Protein AF-A0A4P9XTE9-F1 (afdb_monomer)

Nearest PDB struc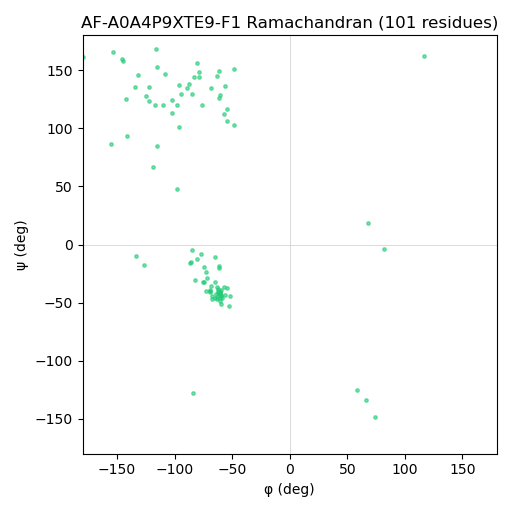tures (foldseek):
  5j34-assembly2_D  TM=8.316E-01  e=3.923E-08  Arabidopsis thaliana
  3r8w-assembly2_D  TM=8.328E-01  e=4.475E-08  Arabidopsis thaliana
  6xxy-assembly1_B  TM=8.363E-01  e=4.780E-08  Haemophilus influenzae Rd KW20
  3udu-assembly2_D  TM=8.489E-01  e=8.092E-08  Campylobacter jejuni
  4wuo-assembly1_B  TM=8.028E-01  e=2.477E-07  Thermus thermophilus HB8

Secondary structure (DSSP, 8-state):
-PPPPEEEEEEEEEESTTHHHHHHHHHHHHHHHHHHHHHHHTEEEEEEE---HHHHHHHHSSSS-HHHHHHHHHSSEEEEEE---TTS-----TT-TT-S---

Sequence (103 aa):
MPQAVRKETVVVVAGDGVGPEVCAEAVKVLRAVNELRGARNGVTLELADALIGGAAIEATGVPLPDATLDACRSAKAILLGAVGGPQWPHPIDPADPSKGLTP

InterPro domains:
  IPR004429 Isopropylmalate dehydrogenase [PTHR42979] (5-101)
  IPR024084 Isopropylmalate dehydrogenase-like domain [PF00180] (9-99)

Radius of gyration: 17.19 Å; Cα contacts (8 Å, |Δi|>4): 165; chains: 1; bounding box: 39×27×55 Å

Mean predicted aligned error: 7.1 Å

Solvent-accessible surface area (backbone atoms only — not comparable to full-atom values): 5880 Å² total; per-residue (Å²): 128,88,73,78,61,42,80,43,42,32,29,34,31,25,33,19,81,67,10,46,62,55,41,52,54,50,50,53,53,52,50,53,49,34,72,78,38,8,75,84,71,33,40,35,74,44,80,42,82,43,55,23,27,57,56,13,29,76,75,70,72,36,48,68,42,67,69,33,54,53,49,53,71,73,27,80,44,73,49,71,47,35,70,55,49,88,90,58,64,72,83,67,43,92,90,42,77,83,65,59,92,68,136

Foldseek 3Di:
DQQAQAEFEEEEAQADDCSVVVSVVVVVVLVVCQVVPRSVVSYHYDYHYDYAAPRCCVVPVDRADPVNVVSCVRGPYYHYGDHDDPVCFPPCPPVHNPPGDDD

pLDDT: mean 87.93, std 17.17, range [35.84, 98.81]

Organism: NCBI:txid78915

Structure (mmCIF, N/CA/C/O backbone):
data_AF-A0A4P9XTE9-F1
#
_entry.id   AF-A0A4P9XTE9-F1
#
loop_
_atom_site.group_PDB
_atom_site.id
_atom_site.type_symbol
_atom_site.label_atom_id
_atom_site.label_alt_id
_atom_site.label_comp_id
_atom_site.label_asym_id
_atom_site.label_entity_id
_atom_site.label_seq_id
_atom_site.pdbx_PDB_ins_code
_atom_site.Cartn_x
_atom_site.Cartn_y
_atom_site.Cartn_z
_atom_site.occupancy
_atom_site.B_iso_or_equiv
_atom_site.auth_seq_id
_atom_site.auth_comp_id
_atom_site.auth_asym_id
_atom_site.auth_atom_id
_atom_site.pdbx_PDB_model_num
ATOM 1 N N . MET A 1 1 ? -24.316 3.188 25.087 1.00 51.09 1 MET A N 1
ATOM 2 C CA . MET A 1 1 ? -23.979 1.945 24.358 1.00 51.09 1 MET A CA 1
ATOM 3 C C . MET A 1 1 ? -22.619 2.143 23.708 1.00 51.09 1 MET A C 1
ATOM 5 O O . MET A 1 1 ? -22.420 3.238 23.191 1.00 51.09 1 MET A O 1
ATOM 9 N N . PRO A 1 2 ? -21.673 1.190 23.772 1.00 62.59 2 PRO A N 1
ATOM 10 C CA . PRO A 1 2 ? -20.424 1.320 23.026 1.00 62.59 2 PRO A CA 1
ATOM 11 C C . PRO A 1 2 ? -20.745 1.402 21.528 1.00 62.59 2 PRO A C 1
ATOM 13 O O . PRO A 1 2 ? -21.525 0.605 21.011 1.00 62.59 2 PRO A O 1
ATOM 16 N N . GLN A 1 3 ? -20.208 2.417 20.855 1.00 66.81 3 GLN A N 1
ATOM 17 C CA . GLN A 1 3 ? -20.380 2.606 19.418 1.00 66.81 3 GLN A CA 1
ATOM 18 C C . GLN A 1 3 ? -19.629 1.494 18.674 1.00 66.81 3 GLN A C 1
ATOM 20 O O . GLN A 1 3 ? -18.497 1.172 19.033 1.00 66.81 3 GLN A O 1
ATOM 25 N N . ALA A 1 4 ? -20.257 0.886 17.665 1.00 84.00 4 ALA A N 1
ATOM 26 C CA . ALA A 1 4 ? -19.620 -0.160 16.871 1.00 84.00 4 ALA A CA 1
ATOM 27 C C . ALA A 1 4 ? -18.381 0.401 16.154 1.00 84.00 4 ALA A C 1
ATOM 29 O O . ALA A 1 4 ? -18.468 1.412 15.452 1.00 84.00 4 ALA A O 1
ATOM 30 N N . VAL A 1 5 ? -17.235 -0.254 16.342 1.00 91.50 5 VAL A N 1
ATOM 31 C CA . VAL A 1 5 ? -15.988 0.085 15.651 1.00 91.50 5 VAL A CA 1
ATOM 32 C C . VAL A 1 5 ? -16.080 -0.447 14.222 1.00 91.50 5 VAL A C 1
ATOM 34 O O . VAL A 1 5 ? -16.254 -1.649 14.026 1.00 91.50 5 VAL A O 1
ATOM 37 N N . ARG A 1 6 ? -15.993 0.435 13.223 1.00 95.12 6 ARG A N 1
ATOM 38 C CA . ARG A 1 6 ? -15.973 0.041 11.807 1.00 95.12 6 ARG A CA 1
ATOM 39 C C . ARG A 1 6 ? -14.566 -0.351 11.389 1.00 95.12 6 ARG A C 1
ATOM 41 O O . ARG A 1 6 ? -13.612 0.276 11.828 1.00 95.12 6 ARG A O 1
ATOM 48 N N . LYS A 1 7 ? -14.444 -1.342 10.516 1.00 96.69 7 LYS A N 1
ATOM 49 C CA . LYS A 1 7 ? -13.173 -1.722 9.898 1.00 96.69 7 LYS A CA 1
ATOM 50 C C . LYS A 1 7 ? -13.147 -1.161 8.478 1.00 96.69 7 LYS A C 1
ATOM 52 O O . LYS A 1 7 ? -14.072 -1.427 7.720 1.00 96.69 7 LYS A O 1
ATOM 57 N N . GLU A 1 8 ? -12.129 -0.379 8.143 1.00 97.75 8 GLU A N 1
ATOM 58 C CA . GLU A 1 8 ? -11.983 0.283 6.842 1.00 97.75 8 GLU A CA 1
ATOM 59 C C . GLU A 1 8 ? -10.665 -0.149 6.189 1.00 97.75 8 GLU A C 1
ATOM 61 O O . GLU A 1 8 ? -9.619 -0.179 6.842 1.00 97.75 8 GLU A O 1
ATOM 66 N N . THR A 1 9 ? -10.703 -0.473 4.898 1.00 98.56 9 THR A N 1
ATOM 67 C CA . THR A 1 9 ? -9.525 -0.940 4.156 1.00 98.56 9 THR A CA 1
ATOM 68 C C . THR A 1 9 ? -8.759 0.226 3.537 1.00 98.56 9 THR A C 1
ATOM 70 O O . THR A 1 9 ? -9.347 1.100 2.895 1.00 98.56 9 THR A O 1
ATOM 73 N N . VAL A 1 10 ? -7.436 0.206 3.681 1.00 98.69 10 VAL A N 1
ATOM 74 C CA . VAL A 1 10 ? -6.491 1.054 2.953 1.00 98.69 10 VAL A CA 1
ATOM 75 C C . VAL A 1 10 ? -5.604 0.147 2.114 1.00 98.69 10 VAL A C 1
ATOM 77 O O . VAL A 1 10 ? -4.917 -0.720 2.655 1.00 98.69 10 VAL A O 1
ATOM 80 N N . VAL A 1 11 ? -5.620 0.341 0.798 1.00 98.81 11 VAL A N 1
ATOM 81 C CA . VAL A 1 11 ? -4.748 -0.418 -0.102 1.00 98.81 11 VAL A CA 1
ATOM 82 C C . VAL A 1 11 ? -3.389 0.261 -0.183 1.00 98.81 11 VAL A C 1
ATOM 84 O O . VAL A 1 11 ? -3.307 1.466 -0.406 1.00 98.81 11 VAL A O 1
ATOM 87 N N . VAL A 1 12 ? -2.324 -0.504 0.015 1.00 98.81 12 VAL A N 1
ATOM 88 C CA . VAL A 1 12 ? -0.939 -0.050 -0.052 1.00 98.81 12 VAL A CA 1
ATOM 89 C C . VAL A 1 12 ? -0.360 -0.493 -1.389 1.00 98.81 12 VAL A C 1
ATOM 91 O O . VAL A 1 12 ? -0.191 -1.679 -1.647 1.00 98.81 12 VAL A O 1
ATOM 94 N N . VAL A 1 13 ? -0.062 0.472 -2.251 1.00 98.44 13 VAL A N 1
ATOM 95 C CA . VAL A 1 13 ? 0.564 0.262 -3.561 1.00 98.44 13 VAL A CA 1
ATOM 96 C C . VAL A 1 13 ? 1.928 0.933 -3.536 1.00 98.44 13 VAL A C 1
ATOM 98 O O . VAL A 1 13 ? 2.087 2.100 -3.892 1.00 98.44 13 VAL A O 1
ATOM 101 N N . ALA A 1 14 ? 2.912 0.199 -3.017 1.00 98.31 14 ALA A N 1
ATOM 102 C CA . ALA A 1 14 ? 4.221 0.759 -2.694 1.00 98.31 14 ALA A CA 1
ATOM 103 C C . ALA A 1 14 ? 5.070 1.095 -3.933 1.00 98.31 14 ALA A C 1
ATOM 105 O O . ALA A 1 14 ? 5.856 2.040 -3.894 1.00 98.31 14 ALA A O 1
ATOM 106 N N . GLY A 1 15 ? 4.860 0.358 -5.026 1.00 96.56 15 GLY A N 1
ATOM 107 C CA . GLY A 1 15 ? 5.483 0.596 -6.325 1.00 96.56 15 GLY A CA 1
ATOM 108 C C . GLY A 1 15 ? 6.996 0.374 -6.333 1.00 96.56 15 GLY A C 1
ATOM 109 O O . GLY A 1 15 ? 7.476 -0.640 -5.833 1.00 96.56 15 GLY A O 1
ATOM 110 N N . ASP A 1 16 ? 7.729 1.310 -6.926 1.00 95.06 16 ASP A N 1
ATOM 111 C CA . ASP A 1 16 ? 9.106 1.158 -7.391 1.00 95.06 16 ASP A CA 1
ATOM 112 C C . ASP A 1 16 ? 10.098 2.065 -6.646 1.00 95.06 16 ASP A C 1
ATOM 114 O O . ASP A 1 16 ? 9.731 3.014 -5.943 1.00 95.06 16 ASP A O 1
ATOM 118 N N . GLY A 1 17 ? 11.393 1.803 -6.843 1.00 94.56 17 GLY A N 1
ATOM 119 C CA . GLY A 1 17 ? 12.476 2.611 -6.282 1.00 94.56 17 GLY A CA 1
ATOM 120 C C . GLY A 1 17 ? 12.407 2.675 -4.755 1.00 94.56 17 GLY A C 1
ATOM 121 O O . GLY A 1 17 ? 12.364 1.645 -4.092 1.00 94.56 17 GLY A O 1
ATOM 122 N N . VAL A 1 18 ? 12.370 3.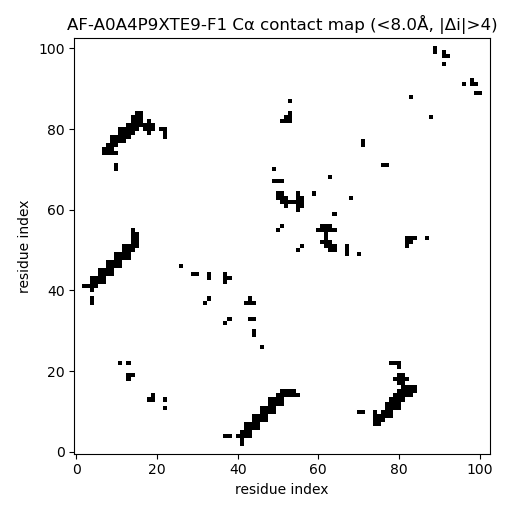890 -4.201 1.00 96.75 18 VAL A N 1
ATOM 123 C CA . VAL A 1 18 ? 12.263 4.120 -2.745 1.00 96.75 18 VAL A CA 1
ATOM 124 C C . VAL A 1 18 ? 10.845 3.914 -2.193 1.00 96.75 18 VAL A C 1
ATOM 126 O O . VAL A 1 18 ? 10.646 3.956 -0.979 1.00 96.75 18 VAL A O 1
ATOM 129 N N . GLY A 1 19 ? 9.846 3.715 -3.062 1.00 97.56 19 GLY A N 1
ATOM 130 C CA . GLY A 1 19 ? 8.439 3.565 -2.691 1.00 97.56 19 GLY A CA 1
ATOM 131 C C . GLY A 1 19 ? 8.193 2.482 -1.628 1.00 97.56 19 GLY A C 1
ATOM 132 O O . GLY A 1 19 ? 7.636 2.808 -0.577 1.00 97.56 19 GLY A O 1
ATOM 133 N N . PRO A 1 20 ? 8.669 1.235 -1.823 1.00 98.31 20 PRO A N 1
ATOM 134 C CA . PRO A 1 20 ? 8.605 0.162 -0.825 1.00 98.31 20 PRO A CA 1
ATOM 135 C C . PRO A 1 20 ? 9.156 0.532 0.554 1.00 98.31 20 PRO A C 1
ATOM 137 O O . PRO A 1 20 ? 8.508 0.253 1.563 1.00 98.31 20 PRO A O 1
ATOM 140 N N . GLU A 1 21 ? 10.311 1.196 0.616 1.00 98.44 21 GLU A N 1
ATOM 141 C CA . GLU A 1 21 ? 10.959 1.563 1.881 1.00 98.44 21 GLU A CA 1
ATOM 142 C C . GLU A 1 21 ? 10.144 2.612 2.647 1.00 98.44 21 GLU A C 1
ATOM 144 O O . GLU A 1 21 ? 9.858 2.450 3.835 1.00 98.44 21 GLU A O 1
ATOM 149 N N . VAL A 1 22 ? 9.696 3.665 1.959 1.00 98.38 22 VAL A N 1
ATOM 150 C CA . VAL A 1 22 ? 8.907 4.740 2.5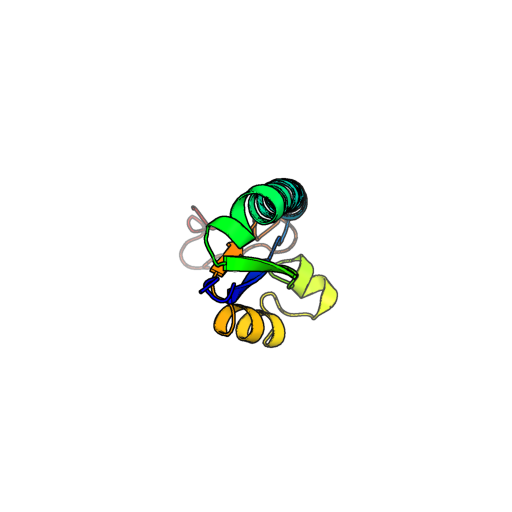80 1.00 98.38 22 VAL A CA 1
ATOM 151 C C . VAL A 1 22 ? 7.518 4.241 2.986 1.00 98.38 22 VAL A C 1
ATOM 153 O O . VAL A 1 22 ? 7.042 4.549 4.084 1.00 98.38 22 VAL A O 1
ATOM 156 N N . CYS A 1 23 ? 6.871 3.429 2.145 1.00 98.56 23 CYS A N 1
ATOM 157 C CA . CYS A 1 23 ? 5.581 2.826 2.470 1.00 98.56 23 CYS A CA 1
ATOM 158 C C . CYS A 1 23 ? 5.679 1.879 3.670 1.00 98.56 23 CYS A C 1
ATOM 160 O O . CYS A 1 23 ? 4.766 1.877 4.497 1.00 98.56 23 CYS A O 1
ATOM 162 N N . ALA A 1 24 ? 6.775 1.130 3.825 1.00 98.69 24 ALA A N 1
ATOM 163 C CA . ALA A 1 24 ? 6.975 0.270 4.989 1.00 98.69 24 ALA A CA 1
ATOM 164 C C . ALA A 1 24 ? 6.982 1.073 6.304 1.00 98.69 24 ALA A C 1
ATOM 166 O O . ALA A 1 24 ? 6.332 0.673 7.274 1.00 98.69 24 ALA A O 1
ATOM 167 N N . GLU A 1 25 ? 7.642 2.234 6.341 1.00 98.75 25 GLU A N 1
ATOM 168 C CA . GLU A 1 25 ? 7.627 3.108 7.523 1.00 98.75 25 GLU A CA 1
ATOM 169 C C . GLU A 1 25 ? 6.251 3.751 7.752 1.00 98.75 25 GLU A C 1
ATOM 171 O O . GLU A 1 25 ? 5.760 3.789 8.885 1.00 98.75 25 GLU A O 1
ATOM 176 N N . ALA A 1 26 ? 5.566 4.179 6.687 1.00 98.62 26 ALA A N 1
ATOM 177 C CA . ALA A 1 26 ? 4.200 4.691 6.786 1.00 98.62 26 ALA A CA 1
ATOM 178 C C . ALA A 1 26 ? 3.229 3.636 7.351 1.00 98.62 26 ALA A C 1
ATOM 180 O O . ALA A 1 26 ? 2.411 3.946 8.219 1.00 98.62 26 ALA A O 1
ATOM 181 N N . VAL A 1 27 ? 3.360 2.373 6.932 1.00 98.69 27 VAL A N 1
ATOM 182 C CA . VAL A 1 27 ? 2.582 1.243 7.461 1.00 98.69 27 VAL A CA 1
ATOM 183 C C . VAL A 1 27 ? 2.825 1.054 8.960 1.00 98.69 27 VAL A C 1
ATOM 185 O O . VAL A 1 27 ? 1.859 0.850 9.698 1.00 98.69 27 VAL A O 1
ATOM 188 N N . LYS A 1 28 ? 4.068 1.168 9.450 1.00 98.75 28 LYS A N 1
ATOM 189 C CA . LYS A 1 28 ? 4.356 1.093 10.897 1.00 98.75 28 LYS A CA 1
ATOM 190 C C . LYS A 1 28 ? 3.633 2.195 11.670 1.00 98.75 28 LYS A C 1
ATOM 192 O O . LYS A 1 28 ? 2.990 1.913 12.681 1.00 98.75 28 LYS A O 1
ATOM 197 N N . VAL A 1 29 ? 3.686 3.432 11.173 1.00 98.62 29 VAL A N 1
ATOM 198 C CA . VAL A 1 29 ? 3.000 4.573 11.799 1.00 98.62 29 VAL A CA 1
ATOM 199 C C . VAL A 1 29 ? 1.483 4.372 11.792 1.00 98.62 29 VAL A C 1
ATOM 201 O O . VAL A 1 29 ? 0.837 4.558 12.823 1.00 98.62 29 VAL A O 1
ATOM 204 N N . LEU A 1 30 ? 0.903 3.936 10.670 1.00 98.25 30 LEU A N 1
ATOM 205 C CA . LEU A 1 30 ? -0.534 3.670 10.566 1.00 98.25 30 LEU A CA 1
ATOM 206 C C . LEU A 1 30 ? -0.987 2.561 11.518 1.00 98.25 30 LEU A C 1
ATOM 208 O O . LEU A 1 30 ? -2.037 2.700 12.143 1.00 98.25 30 LEU A O 1
ATOM 212 N N . ARG A 1 31 ? -0.195 1.494 11.683 1.00 98.25 31 ARG A N 1
ATOM 213 C CA . ARG A 1 31 ? -0.475 0.433 12.665 1.00 98.25 31 ARG A CA 1
ATOM 214 C C . ARG A 1 31 ? -0.452 0.972 14.093 1.00 98.25 31 ARG A C 1
ATOM 216 O O . ARG A 1 31 ? -1.420 0.761 14.818 1.00 98.25 31 ARG A O 1
ATOM 223 N N . ALA A 1 32 ? 0.565 1.753 14.459 1.00 98.38 32 ALA A N 1
ATOM 224 C CA . ALA A 1 32 ? 0.641 2.372 15.782 1.00 98.38 32 ALA A CA 1
ATOM 225 C C . ALA A 1 32 ? -0.556 3.304 16.056 1.00 98.38 32 ALA A C 1
ATOM 227 O O . ALA A 1 32 ? -1.165 3.257 17.124 1.00 98.38 32 ALA A O 1
ATOM 228 N N . VAL A 1 33 ? -0.953 4.128 15.080 1.00 97.06 33 VAL A N 1
ATOM 229 C CA . VAL A 1 33 ? -2.139 4.993 15.203 1.00 97.06 33 VAL A CA 1
ATOM 230 C C . VAL A 1 33 ? -3.419 4.164 15.331 1.00 97.06 33 VAL A C 1
ATOM 232 O O . VAL A 1 33 ? -4.268 4.480 16.168 1.00 97.06 33 VAL A O 1
ATOM 235 N N . ASN A 1 34 ? -3.559 3.101 14.538 1.00 96.69 34 ASN A N 1
ATOM 236 C CA . ASN A 1 34 ? -4.704 2.196 14.574 1.00 96.69 34 ASN A CA 1
ATOM 237 C C . ASN A 1 34 ? -4.859 1.529 15.951 1.00 96.69 34 ASN A C 1
ATOM 239 O O . ASN A 1 34 ? -5.952 1.523 16.514 1.00 96.69 34 ASN A O 1
ATOM 243 N N . GLU A 1 35 ? -3.761 1.052 16.538 1.00 96.62 35 GLU A N 1
ATOM 244 C CA . GLU A 1 35 ? -3.738 0.458 17.881 1.00 96.62 35 GLU A CA 1
ATOM 245 C C . GLU A 1 35 ? -4.088 1.480 18.972 1.00 96.62 35 GLU A C 1
ATOM 247 O O . GLU A 1 35 ? -4.926 1.221 19.836 1.00 96.62 35 GLU A O 1
ATOM 252 N N . LEU A 1 36 ? -3.491 2.674 18.918 1.00 96.62 36 LEU A N 1
ATOM 253 C CA . LEU A 1 36 ? -3.665 3.696 19.954 1.00 96.62 36 LEU A CA 1
ATOM 254 C C . LEU A 1 36 ? -5.032 4.391 19.894 1.00 96.62 36 LEU A C 1
ATOM 256 O O . LEU A 1 36 ? -5.544 4.860 20.918 1.00 96.62 36 LEU A O 1
ATOM 260 N N . ARG A 1 37 ? -5.600 4.539 18.693 1.00 94.94 37 ARG A N 1
ATOM 261 C CA . ARG A 1 37 ? -6.740 5.435 18.443 1.00 94.94 37 ARG A CA 1
ATOM 262 C C . ARG A 1 37 ? -7.923 4.766 17.768 1.00 94.94 37 ARG A C 1
ATOM 264 O O . ARG A 1 37 ? -9.012 5.320 17.870 1.00 94.94 37 ARG A O 1
ATOM 271 N N . GLY A 1 38 ? -7.765 3.605 17.141 1.00 91.81 38 GLY A N 1
ATOM 272 C CA . GLY A 1 38 ? -8.800 3.043 16.276 1.00 91.81 38 GLY A CA 1
ATOM 273 C C . GLY A 1 38 ? -10.123 2.793 17.003 1.00 91.81 38 GLY A C 1
ATOM 274 O O . GLY A 1 38 ? -11.167 3.333 16.633 1.00 91.81 38 GLY A O 1
ATOM 275 N N . ALA A 1 39 ? -10.069 2.092 18.139 1.00 90.19 39 ALA A N 1
ATOM 276 C CA . ALA A 1 39 ? -11.251 1.854 18.970 1.00 90.19 39 ALA A CA 1
ATOM 277 C C . ALA A 1 39 ? -11.868 3.154 19.520 1.00 90.19 39 ALA A C 1
ATOM 279 O O . ALA A 1 39 ? -13.088 3.291 19.560 1.00 90.19 39 ALA A O 1
ATOM 280 N N . ARG A 1 40 ? -11.035 4.135 19.901 1.00 92.75 40 ARG A N 1
ATOM 281 C CA . ARG A 1 40 ? -11.495 5.441 20.414 1.00 92.75 40 ARG A CA 1
ATOM 282 C C . ARG A 1 40 ? -12.176 6.283 19.338 1.00 92.75 40 ARG A C 1
ATOM 284 O O . ARG A 1 40 ? -13.125 6.995 19.639 1.00 92.75 40 ARG A O 1
ATOM 291 N N . ASN A 1 41 ? -11.696 6.190 18.103 1.00 92.69 41 ASN A N 1
ATOM 292 C CA . ASN A 1 41 ? -12.240 6.902 16.952 1.00 92.69 41 ASN A CA 1
ATOM 293 C C . ASN A 1 41 ? -13.417 6.147 16.302 1.00 92.69 41 ASN A C 1
ATOM 295 O O . ASN A 1 41 ? -14.019 6.653 15.358 1.00 92.69 41 ASN A O 1
ATOM 299 N N . GLY A 1 42 ? -13.735 4.935 16.775 1.00 95.06 42 GLY A N 1
ATOM 300 C CA . GLY A 1 42 ? -14.767 4.077 16.193 1.00 95.06 42 GLY A CA 1
ATOM 301 C C . GLY A 1 42 ? -14.415 3.536 14.803 1.00 95.06 42 GLY A C 1
ATOM 302 O O . GLY A 1 42 ? -15.317 3.119 14.077 1.00 95.06 42 GLY A O 1
ATOM 303 N N . VAL A 1 43 ? -13.133 3.555 14.418 1.00 95.31 43 VAL A N 1
ATOM 304 C CA . VAL A 1 43 ? -12.639 3.084 13.117 1.00 95.31 43 VAL A CA 1
ATOM 305 C C . VAL A 1 43 ? -11.299 2.382 13.289 1.00 95.31 43 VAL A C 1
ATOM 307 O O . VAL A 1 43 ? -10.358 2.990 13.785 1.00 95.31 43 VAL A O 1
ATOM 310 N N . THR A 1 44 ? -11.183 1.144 12.823 1.00 97.31 44 THR A N 1
ATOM 311 C CA . THR A 1 44 ? -9.914 0.434 12.678 1.00 97.31 44 THR A CA 1
ATOM 312 C C . THR A 1 44 ? -9.528 0.295 11.213 1.00 97.31 44 THR A C 1
ATOM 314 O O . THR A 1 44 ? -10.380 0.165 10.338 1.00 97.31 44 THR A O 1
ATOM 317 N N . LEU A 1 45 ? -8.226 0.330 10.948 1.00 97.69 45 LEU A N 1
ATOM 318 C CA . LEU A 1 45 ? -7.664 0.202 9.609 1.00 97.69 45 LEU A CA 1
ATOM 319 C C . LEU A 1 45 ? -7.231 -1.237 9.329 1.00 97.69 45 LEU A C 1
ATOM 321 O O . LEU A 1 45 ? -6.589 -1.881 10.162 1.00 97.69 45 LEU A O 1
ATOM 325 N N . GLU A 1 46 ? -7.534 -1.704 8.127 1.00 98.06 46 GLU A N 1
ATOM 326 C CA . GLU A 1 46 ? -6.929 -2.875 7.504 1.00 98.06 46 GLU A CA 1
ATOM 327 C C . GLU A 1 46 ? -6.053 -2.426 6.347 1.00 98.06 46 GLU A C 1
ATOM 329 O O . GLU A 1 46 ? -6.532 -1.782 5.421 1.00 98.06 46 GLU A O 1
ATOM 334 N N . LEU A 1 47 ? -4.765 -2.744 6.426 1.00 98.50 47 LEU A N 1
ATOM 335 C CA . LEU A 1 47 ? -3.789 -2.395 5.402 1.00 98.50 47 LEU A CA 1
ATOM 336 C C . LEU A 1 47 ? -3.593 -3.619 4.509 1.00 98.50 47 LEU A C 1
ATOM 338 O O . LEU A 1 47 ? -3.219 -4.675 5.022 1.00 98.50 47 LEU A O 1
ATOM 342 N N . ALA A 1 48 ? -3.880 -3.477 3.217 1.00 98.44 48 ALA A N 1
ATOM 343 C CA . ALA A 1 48 ? -3.797 -4.553 2.234 1.00 98.44 48 ALA A CA 1
ATOM 344 C C . ALA A 1 48 ? -2.847 -4.162 1.100 1.00 98.44 48 ALA A C 1
ATOM 346 O O . ALA A 1 48 ? -3.054 -3.135 0.461 1.00 98.44 48 ALA A O 1
ATOM 347 N N . ASP A 1 49 ? -1.821 -4.965 0.844 1.00 98.50 49 ASP A N 1
ATOM 348 C CA . ASP A 1 49 ? -0.838 -4.676 -0.200 1.00 98.50 49 ASP A CA 1
ATOM 349 C C . ASP A 1 49 ? -1.366 -5.038 -1.599 1.00 98.50 49 ASP A C 1
ATOM 351 O O . ASP A 1 49 ? -2.073 -6.033 -1.775 1.00 98.50 49 ASP A O 1
ATOM 355 N N . ALA A 1 50 ? -0.998 -4.246 -2.606 1.00 98.56 50 ALA A N 1
ATOM 356 C CA . ALA A 1 50 ? -1.264 -4.520 -4.014 1.00 98.56 50 ALA A CA 1
ATOM 357 C C . ALA A 1 50 ? -0.107 -4.040 -4.911 1.00 98.56 50 ALA A C 1
ATOM 359 O O . ALA A 1 50 ? 0.687 -3.174 -4.538 1.00 98.56 50 ALA A O 1
ATOM 360 N N . LEU A 1 51 ? -0.003 -4.618 -6.110 1.00 97.94 51 LEU A N 1
ATOM 361 C CA . LEU A 1 51 ? 1.094 -4.358 -7.046 1.00 97.94 51 LEU A CA 1
ATOM 362 C C . LEU A 1 51 ? 0.794 -3.157 -7.946 1.00 97.94 51 LEU A C 1
ATOM 364 O O . LEU A 1 51 ? -0.303 -3.054 -8.490 1.00 97.94 51 LEU A O 1
ATOM 368 N N . ILE A 1 52 ? 1.785 -2.300 -8.181 1.00 97.06 52 ILE A N 1
ATOM 369 C CA . ILE A 1 52 ? 1.730 -1.232 -9.187 1.00 97.06 52 ILE A CA 1
ATOM 370 C C . ILE A 1 52 ? 3.121 -1.020 -9.795 1.00 97.06 52 ILE A C 1
ATOM 372 O O . ILE A 1 52 ? 4.121 -1.381 -9.178 1.00 97.06 52 ILE A O 1
ATOM 376 N N . GLY A 1 53 ? 3.183 -0.415 -10.978 1.00 94.38 53 GLY A N 1
ATOM 377 C CA . GLY A 1 53 ? 4.430 0.047 -11.574 1.00 94.38 53 GLY A CA 1
ATOM 378 C C . GLY A 1 53 ? 5.301 -1.081 -12.111 1.00 94.38 53 GLY A C 1
ATOM 379 O O . GLY A 1 53 ? 4.804 -2.107 -12.576 1.00 94.38 53 GLY A O 1
ATOM 380 N N . GLY A 1 54 ? 6.609 -0.874 -12.053 1.00 93.00 54 GLY A N 1
ATOM 381 C CA . GLY A 1 54 ? 7.620 -1.849 -12.435 1.00 93.00 54 GLY A CA 1
ATOM 382 C C . GLY A 1 54 ? 7.491 -3.174 -11.690 1.00 93.00 54 GLY A C 1
ATOM 383 O O . GLY A 1 54 ? 7.481 -4.226 -12.326 1.00 93.00 54 GLY A O 1
ATOM 384 N N . ALA A 1 55 ? 7.251 -3.134 -10.378 1.00 93.94 55 ALA A N 1
ATOM 385 C CA . ALA A 1 55 ? 6.984 -4.326 -9.572 1.00 93.94 55 ALA A CA 1
ATOM 386 C C . ALA A 1 55 ? 5.778 -5.136 -10.092 1.00 93.94 55 ALA A C 1
ATOM 388 O O . ALA A 1 55 ? 5.789 -6.369 -10.083 1.00 93.94 55 ALA A O 1
ATOM 389 N N . ALA A 1 56 ? 4.735 -4.462 -10.592 1.00 95.31 56 ALA A N 1
ATOM 390 C CA . ALA A 1 56 ? 3.605 -5.137 -11.225 1.00 95.31 56 ALA A CA 1
ATOM 391 C C . ALA A 1 56 ? 3.953 -5.703 -12.607 1.00 95.31 56 ALA A C 1
ATOM 393 O O . ALA A 1 56 ? 3.535 -6.820 -12.919 1.00 95.31 56 ALA A O 1
ATOM 394 N N . ILE A 1 57 ? 4.733 -4.976 -13.414 1.00 93.12 57 ILE A N 1
ATOM 395 C CA . ILE A 1 57 ? 5.212 -5.461 -14.717 1.00 93.12 57 ILE A CA 1
ATOM 396 C C . ILE A 1 57 ? 6.020 -6.746 -14.530 1.00 93.12 57 ILE A C 1
ATOM 398 O O . ILE A 1 57 ? 5.778 -7.720 -15.237 1.00 93.12 57 ILE A O 1
ATOM 402 N N . GLU A 1 58 ? 6.937 -6.780 -13.566 1.00 93.19 58 GLU A N 1
ATOM 403 C CA . GLU A 1 58 ? 7.764 -7.959 -13.290 1.00 93.19 58 GLU A CA 1
ATOM 404 C C . GLU A 1 58 ? 6.928 -9.170 -12.861 1.00 93.19 58 GLU A C 1
ATOM 406 O O . GLU A 1 58 ? 7.168 -10.285 -13.321 1.00 93.19 58 GLU A O 1
ATOM 411 N N . ALA A 1 59 ? 5.924 -8.957 -12.008 1.00 95.94 59 ALA A N 1
ATOM 412 C CA . ALA A 1 59 ? 5.109 -10.040 -11.466 1.00 95.94 59 ALA A CA 1
ATOM 413 C C . ALA A 1 59 ? 3.983 -10.510 -12.403 1.00 95.94 59 ALA A C 1
ATOM 415 O O . ALA A 1 59 ? 3.573 -11.669 -12.340 1.00 95.94 59 ALA A O 1
ATOM 416 N N . THR A 1 60 ? 3.438 -9.617 -13.233 1.00 94.25 60 THR A N 1
ATOM 417 C CA . THR A 1 60 ? 2.174 -9.854 -13.961 1.00 94.25 60 THR A CA 1
ATOM 418 C C . THR A 1 60 ? 2.219 -9.488 -15.444 1.00 94.25 60 THR A C 1
ATOM 420 O O . THR A 1 60 ? 1.286 -9.800 -16.180 1.00 94.25 60 THR A O 1
ATOM 423 N N . GLY A 1 61 ? 3.280 -8.823 -15.901 1.00 91.19 61 GLY A N 1
ATOM 424 C CA . GLY A 1 61 ? 3.418 -8.325 -17.270 1.00 91.19 61 GLY A CA 1
ATOM 425 C C . GLY A 1 61 ? 2.714 -6.992 -17.550 1.00 91.19 61 GLY A C 1
ATOM 426 O O . GLY A 1 61 ? 2.868 -6.462 -18.648 1.00 91.19 61 GLY A O 1
ATOM 427 N N . VAL A 1 62 ? 1.972 -6.420 -16.592 1.00 91.19 62 VAL A N 1
ATOM 428 C CA . VAL A 1 62 ? 1.259 -5.138 -16.750 1.00 91.19 62 VAL A CA 1
ATOM 429 C C . VAL A 1 62 ? 1.510 -4.189 -15.566 1.00 91.19 62 VAL A C 1
ATOM 431 O O . VAL A 1 62 ? 1.623 -4.650 -14.433 1.00 91.19 62 VAL A O 1
ATOM 434 N N . PRO A 1 63 ? 1.574 -2.858 -15.782 1.00 90.75 63 PRO A N 1
ATOM 435 C CA . PRO A 1 63 ? 1.898 -1.887 -14.725 1.00 90.75 63 PRO A CA 1
ATOM 436 C C . PRO A 1 63 ? 0.770 -1.638 -13.719 1.00 90.75 63 PRO A C 1
ATOM 438 O O . PRO A 1 63 ? 1.014 -1.122 -12.630 1.00 90.75 63 PRO A O 1
ATOM 441 N N . LEU A 1 64 ? -0.468 -1.968 -14.079 1.00 95.81 64 LEU A N 1
ATOM 442 C CA . LEU A 1 64 ? -1.629 -1.860 -13.203 1.00 95.81 64 LEU A CA 1
ATOM 443 C C . LEU A 1 64 ? -2.538 -3.072 -13.447 1.00 95.81 64 LEU A C 1
ATOM 445 O O . LEU A 1 64 ? -3.351 -3.036 -14.370 1.00 95.81 64 LEU A O 1
ATOM 449 N N . PRO A 1 65 ? -2.382 -4.154 -12.668 1.00 96.75 65 PRO A N 1
ATOM 450 C CA . PRO A 1 65 ? -3.231 -5.332 -12.779 1.00 96.75 65 PRO A CA 1
ATOM 451 C C . PRO A 1 65 ? -4.685 -4.993 -12.440 1.00 96.75 65 PRO A C 1
ATOM 453 O O . PRO A 1 65 ? -4.934 -4.223 -11.508 1.00 96.75 65 PRO A O 1
ATOM 456 N N . ASP A 1 66 ? -5.644 -5.633 -13.114 1.00 97.44 66 ASP A N 1
ATOM 457 C CA . ASP A 1 66 ? -7.077 -5.456 -12.825 1.00 97.44 66 ASP A CA 1
ATOM 458 C C . ASP A 1 66 ? -7.395 -5.735 -11.348 1.00 97.44 66 ASP A C 1
ATOM 460 O O . ASP A 1 66 ? -8.131 -4.984 -10.716 1.00 97.44 66 ASP A O 1
ATOM 464 N N . ALA A 1 67 ? -6.734 -6.734 -10.751 1.00 98.12 67 ALA A N 1
ATOM 465 C CA . ALA A 1 67 ? -6.861 -7.040 -9.327 1.00 98.12 67 ALA A CA 1
ATOM 466 C C . ALA A 1 67 ? -6.445 -5.868 -8.415 1.00 98.12 67 ALA A C 1
ATOM 468 O O . ALA A 1 67 ? -7.108 -5.610 -7.410 1.00 98.12 67 ALA A O 1
ATOM 469 N N . THR A 1 68 ? -5.381 -5.131 -8.762 1.00 98.19 68 THR A N 1
ATOM 470 C CA . THR A 1 68 ? -4.982 -3.919 -8.027 1.00 98.19 68 THR A CA 1
ATOM 471 C C . THR A 1 68 ? -6.026 -2.825 -8.202 1.00 98.19 68 THR A C 1
ATOM 473 O O . THR A 1 68 ? -6.406 -2.173 -7.231 1.00 98.19 68 THR A O 1
ATOM 476 N N . LEU A 1 69 ? -6.508 -2.615 -9.430 1.00 97.69 69 LEU A N 1
ATOM 477 C CA .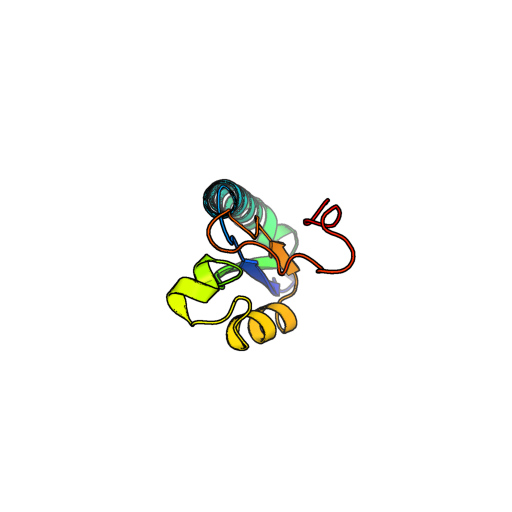 LEU A 1 69 ? -7.514 -1.597 -9.716 1.00 97.69 69 LEU A CA 1
ATOM 478 C C . LEU A 1 69 ? -8.820 -1.864 -8.953 1.00 97.69 69 LEU A C 1
ATOM 480 O O . LEU A 1 69 ? -9.389 -0.943 -8.364 1.00 97.69 69 LEU A O 1
ATOM 484 N N . ASP A 1 70 ? -9.264 -3.116 -8.911 1.00 98.50 70 ASP A N 1
ATOM 485 C CA . ASP A 1 70 ? -10.472 -3.533 -8.201 1.00 98.50 70 ASP A CA 1
ATOM 486 C C . ASP A 1 70 ? -10.314 -3.433 -6.678 1.00 98.50 70 ASP A C 1
ATOM 488 O O . ASP A 1 70 ? -11.229 -2.961 -5.991 1.00 98.50 70 ASP A O 1
ATOM 492 N N . ALA A 1 71 ? -9.137 -3.782 -6.146 1.00 98.44 71 ALA A N 1
ATOM 493 C CA . ALA A 1 71 ? -8.811 -3.571 -4.738 1.00 98.44 71 ALA A CA 1
ATOM 494 C C . ALA A 1 71 ? -8.864 -2.077 -4.376 1.00 98.44 71 ALA A C 1
ATOM 496 O O . ALA A 1 71 ? -9.534 -1.694 -3.418 1.00 98.44 71 ALA A O 1
ATOM 497 N N . CYS A 1 72 ? -8.230 -1.220 -5.180 1.00 98.06 72 CYS A N 1
ATOM 498 C CA . CYS A 1 72 ? -8.229 0.232 -4.996 1.00 98.06 72 CYS A CA 1
ATOM 499 C C . CYS A 1 72 ? -9.638 0.839 -5.063 1.00 98.06 72 CYS A C 1
ATOM 501 O O . CYS A 1 72 ? -9.968 1.703 -4.254 1.00 98.06 72 CYS A O 1
ATOM 503 N N . ARG A 1 73 ? -10.488 0.377 -5.990 1.00 98.25 73 ARG A N 1
ATOM 504 C CA . ARG A 1 73 ? -11.891 0.823 -6.112 1.00 98.25 73 ARG A CA 1
ATOM 505 C C . ARG A 1 73 ? -12.748 0.438 -4.910 1.00 98.25 73 ARG A C 1
ATOM 507 O O . ARG A 1 73 ? -13.681 1.162 -4.575 1.00 98.25 73 ARG A O 1
ATOM 514 N N . SER A 1 74 ? -12.444 -0.699 -4.294 1.00 97.88 74 SER A N 1
ATOM 515 C CA . SER A 1 74 ? -13.177 -1.216 -3.135 1.00 97.88 74 SER A CA 1
ATOM 516 C C . SER A 1 74 ? -12.670 -0.642 -1.807 1.00 97.88 74 SER A C 1
ATOM 518 O O . SER A 1 74 ? -13.343 -0.764 -0.784 1.00 97.88 74 SER A O 1
ATOM 520 N N . ALA A 1 75 ? -11.485 -0.028 -1.803 1.00 98.06 75 ALA A N 1
ATOM 521 C CA . ALA A 1 75 ? -10.849 0.508 -0.610 1.00 98.06 75 ALA A CA 1
ATOM 522 C C . ALA A 1 75 ? -11.398 1.882 -0.211 1.00 98.06 75 ALA A C 1
ATOM 524 O O . ALA A 1 75 ? -11.875 2.667 -1.031 1.00 98.06 75 ALA A O 1
ATOM 525 N N . LYS A 1 76 ? -11.261 2.218 1.075 1.00 98.19 76 LYS A N 1
ATOM 526 C CA . LYS A 1 76 ? -11.606 3.550 1.581 1.00 98.19 76 LYS A CA 1
ATOM 527 C C . LYS A 1 76 ? -10.557 4.597 1.207 1.00 98.19 76 LYS A C 1
ATOM 529 O O . LYS A 1 76 ? -10.894 5.770 1.041 1.00 98.19 76 LYS A O 1
ATOM 534 N N . ALA A 1 77 ? -9.297 4.179 1.129 1.00 98.12 77 ALA A N 1
ATOM 535 C CA . ALA A 1 77 ? -8.164 5.018 0.768 1.00 98.12 77 ALA A CA 1
ATOM 536 C C . ALA A 1 77 ? -7.040 4.182 0.144 1.00 98.12 77 ALA A C 1
ATOM 538 O O . ALA A 1 77 ? -7.016 2.955 0.265 1.00 98.12 77 ALA A O 1
ATOM 539 N N . ILE A 1 78 ? -6.093 4.873 -0.487 1.00 98.62 78 ILE A N 1
ATOM 540 C CA . ILE A 1 78 ? -4.913 4.283 -1.116 1.00 98.62 78 ILE A CA 1
ATOM 541 C C . ILE A 1 78 ? -3.674 4.966 -0.531 1.00 98.62 78 ILE A C 1
ATOM 543 O O . ILE A 1 78 ? -3.593 6.195 -0.521 1.00 98.62 78 ILE A O 1
ATOM 547 N N . LEU A 1 79 ? -2.719 4.175 -0.048 1.00 98.62 79 LEU A N 1
ATOM 548 C CA . LEU A 1 79 ? -1.365 4.615 0.268 1.00 98.62 79 LEU A CA 1
ATOM 549 C C . LEU A 1 79 ? -0.475 4.302 -0.938 1.00 98.62 79 LEU A C 1
ATOM 551 O O . LEU A 1 79 ? -0.089 3.153 -1.145 1.00 98.62 79 LEU A O 1
ATOM 555 N N . LEU A 1 80 ? -0.188 5.330 -1.735 1.00 97.94 80 LEU A N 1
ATOM 556 C CA . LEU A 1 80 ? 0.662 5.237 -2.920 1.00 97.94 80 LEU A CA 1
ATOM 557 C C . LEU A 1 80 ? 2.103 5.617 -2.580 1.00 97.94 80 LEU A C 1
ATOM 559 O O . LEU A 1 80 ? 2.334 6.665 -1.977 1.00 97.94 80 LEU A O 1
ATOM 563 N N . GLY A 1 81 ? 3.044 4.755 -2.964 1.00 97.12 81 GLY A N 1
ATOM 564 C CA . GLY A 1 81 ? 4.477 5.031 -2.903 1.00 97.12 81 GLY A CA 1
ATOM 565 C C . GLY A 1 81 ? 4.961 5.799 -4.133 1.00 97.12 81 GLY A C 1
ATOM 566 O O . GLY A 1 81 ? 4.400 6.831 -4.497 1.00 97.12 81 GLY A O 1
ATOM 567 N N . ALA A 1 82 ? 6.008 5.291 -4.780 1.00 94.62 82 ALA A N 1
ATOM 568 C CA . ALA A 1 82 ? 6.558 5.852 -6.014 1.00 94.62 82 ALA A CA 1
ATOM 569 C C . ALA A 1 82 ? 6.377 4.859 -7.164 1.00 94.62 82 ALA A C 1
ATOM 571 O O . ALA A 1 82 ? 6.316 3.661 -6.930 1.00 94.62 82 ALA A O 1
ATOM 572 N N . VAL A 1 83 ? 6.279 5.334 -8.404 1.00 92.75 83 VAL A N 1
ATOM 57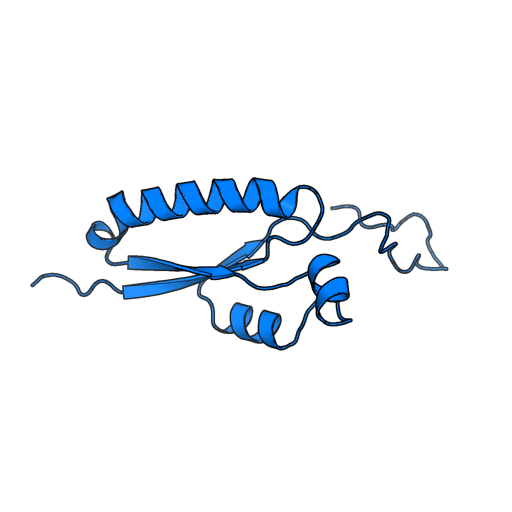3 C CA . VAL A 1 83 ? 6.152 4.476 -9.593 1.00 92.75 83 VAL A CA 1
ATOM 574 C C . VAL A 1 83 ? 7.098 4.983 -10.669 1.00 92.75 83 VAL A C 1
ATOM 576 O O . VAL A 1 83 ? 7.153 6.185 -10.927 1.00 92.75 83 VAL A O 1
ATOM 579 N N . GLY A 1 84 ? 7.812 4.064 -11.310 1.00 85.62 84 GLY A N 1
ATOM 580 C CA . GLY A 1 84 ? 8.756 4.354 -12.379 1.00 85.62 84 GLY A CA 1
ATOM 581 C C . GLY A 1 84 ? 10.195 3.984 -12.034 1.00 85.62 84 GLY A C 1
ATOM 582 O O . GLY A 1 84 ? 10.584 3.789 -10.885 1.00 85.62 84 GLY A O 1
ATOM 583 N N . GLY A 1 85 ? 11.008 3.890 -13.078 1.00 81.25 85 GLY A N 1
ATOM 584 C CA . GLY A 1 85 ? 12.417 3.547 -12.982 1.00 81.25 85 GLY A CA 1
ATOM 585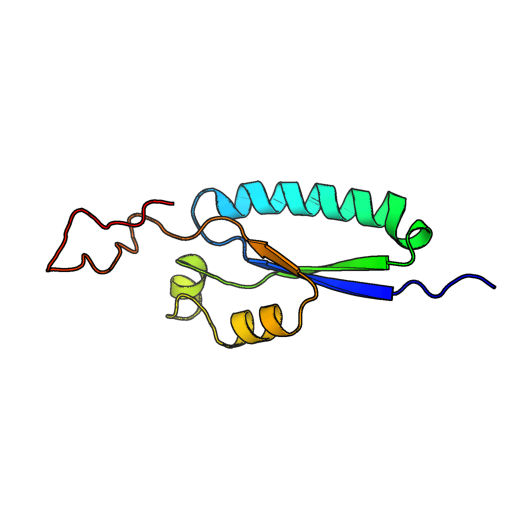 C C . GLY A 1 85 ? 13.057 3.538 -14.367 1.00 81.25 85 GLY A C 1
ATOM 586 O O . GLY A 1 85 ? 12.347 3.443 -15.369 1.00 81.25 85 GLY A O 1
ATOM 587 N N . PRO A 1 86 ? 14.394 3.614 -14.459 1.00 79.50 86 PRO A N 1
ATOM 588 C CA . PRO A 1 86 ? 15.100 3.671 -15.742 1.00 79.50 86 PRO A CA 1
ATOM 589 C C . PRO A 1 86 ? 14.874 2.430 -16.622 1.00 79.50 86 PRO A C 1
ATOM 591 O O . PRO A 1 86 ? 15.071 2.497 -17.831 1.00 79.50 86 PRO A O 1
ATOM 594 N N . GLN A 1 87 ? 14.449 1.307 -16.031 1.00 77.50 87 GLN A N 1
ATOM 595 C CA . GLN A 1 87 ? 14.100 0.065 -16.731 1.00 77.50 87 GLN A CA 1
ATOM 596 C C . GLN A 1 87 ? 12.773 0.153 -17.497 1.00 77.50 8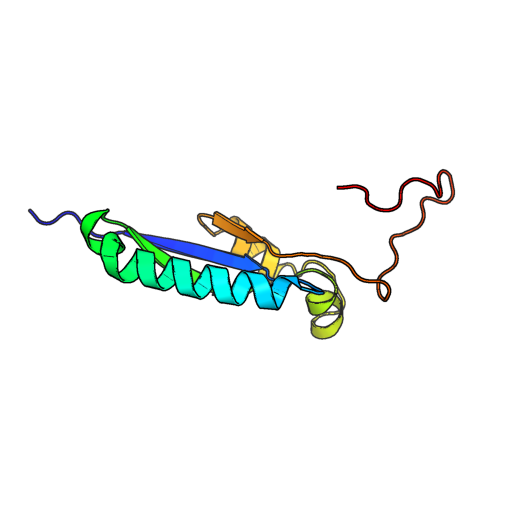7 GLN A C 1
ATOM 598 O O . GLN A 1 87 ? 12.581 -0.580 -18.465 1.00 77.50 87 GLN A O 1
ATOM 603 N N . TRP A 1 88 ? 11.883 1.062 -17.094 1.00 73.38 88 TRP A N 1
ATOM 604 C CA . TRP A 1 88 ? 10.591 1.307 -17.734 1.00 73.38 88 TRP A CA 1
ATOM 605 C C . TRP A 1 88 ? 10.554 2.754 -18.229 1.00 73.38 88 TRP A C 1
ATOM 607 O O . TRP A 1 88 ? 9.817 3.577 -17.675 1.00 73.38 88 TRP A O 1
ATOM 617 N N . PRO A 1 89 ? 11.387 3.102 -19.232 1.00 60.25 89 PRO A N 1
ATOM 618 C CA . PRO A 1 89 ? 11.357 4.434 -19.808 1.00 60.25 89 PRO A CA 1
ATOM 619 C C . PRO A 1 89 ? 9.936 4.711 -20.298 1.00 60.25 89 PRO A C 1
ATOM 621 O O . PRO A 1 89 ? 9.293 3.839 -20.889 1.00 60.25 89 PRO A O 1
ATOM 624 N N . HIS A 1 90 ? 9.433 5.918 -20.032 1.00 59.94 90 HIS A N 1
ATOM 625 C CA . HIS A 1 90 ? 8.172 6.365 -20.614 1.00 59.94 90 HIS A CA 1
ATOM 626 C C . HIS A 1 90 ? 8.178 6.095 -22.119 1.00 59.94 90 HIS A C 1
ATOM 628 O O . HIS A 1 90 ? 9.249 6.164 -22.737 1.00 59.94 90 HIS A O 1
ATOM 634 N N . PRO A 1 91 ? 7.015 5.856 -22.748 1.00 50.38 91 PRO A N 1
ATOM 635 C CA . PRO A 1 91 ? 6.925 6.174 -24.158 1.00 50.38 91 PRO A CA 1
ATOM 636 C C . PRO A 1 91 ? 7.341 7.643 -24.278 1.00 50.38 91 PRO A C 1
ATOM 638 O O . PRO A 1 91 ? 6.634 8.535 -23.816 1.00 50.38 91 PRO A O 1
ATOM 641 N N . ILE A 1 92 ? 8.545 7.875 -24.806 1.00 50.97 92 ILE A N 1
ATOM 642 C CA . ILE A 1 92 ? 8.959 9.190 -25.273 1.00 50.97 92 ILE A CA 1
ATOM 643 C C . ILE A 1 92 ? 7.865 9.573 -26.253 1.00 50.97 92 ILE A C 1
ATOM 645 O O . ILE A 1 92 ? 7.673 8.853 -27.234 1.00 50.97 92 ILE A O 1
ATOM 649 N N . ASP A 1 93 ? 7.117 10.638 -25.971 1.00 51.41 93 ASP A N 1
ATOM 650 C CA . ASP A 1 93 ? 6.266 11.227 -26.993 1.00 51.41 93 ASP A CA 1
ATOM 651 C C . ASP A 1 93 ? 7.198 11.584 -28.163 1.00 51.41 93 ASP A C 1
ATOM 653 O O . ASP A 1 93 ? 8.061 12.453 -27.997 1.00 51.41 93 ASP A O 1
ATOM 657 N N . PRO A 1 94 ? 7.103 10.915 -29.330 1.00 51.50 94 PRO A N 1
ATOM 658 C CA . PRO A 1 94 ? 8.005 11.189 -30.442 1.00 51.50 94 PRO A CA 1
ATOM 659 C C . PRO A 1 94 ? 7.878 12.636 -30.934 1.00 51.50 94 PRO A C 1
ATOM 661 O O . PRO A 1 94 ? 8.777 13.128 -31.616 1.00 51.50 94 PRO A O 1
ATOM 664 N N . ALA A 1 95 ? 6.771 13.311 -30.602 1.00 56.22 95 ALA A N 1
ATOM 665 C CA . ALA A 1 95 ? 6.528 14.709 -30.915 1.00 56.22 95 ALA A CA 1
ATOM 666 C C . ALA A 1 95 ? 7.093 15.683 -29.864 1.00 56.22 95 ALA A C 1
ATOM 668 O O . ALA A 1 95 ? 7.225 16.868 -30.171 1.00 56.22 95 ALA A O 1
ATOM 669 N N . ASP A 1 96 ? 7.437 15.227 -28.653 1.00 54.81 96 ASP A N 1
ATOM 670 C CA . ASP A 1 96 ? 7.941 16.095 -27.583 1.00 54.81 96 ASP A CA 1
ATOM 671 C C . ASP A 1 96 ? 8.806 15.341 -26.543 1.00 54.81 96 ASP A C 1
ATOM 673 O O . ASP A 1 96 ? 8.328 14.944 -25.475 1.00 54.81 96 ASP A O 1
ATOM 677 N N . PRO A 1 97 ? 10.121 15.195 -26.802 1.00 55.09 97 PRO A N 1
ATOM 678 C CA . PRO A 1 97 ? 11.059 14.519 -25.901 1.00 55.09 97 PRO A CA 1
ATOM 679 C C . PRO A 1 97 ? 11.257 15.211 -24.544 1.00 55.09 97 PRO A C 1
ATOM 681 O O . PRO A 1 97 ? 11.891 14.642 -23.657 1.00 55.09 97 PRO A O 1
ATOM 684 N N . SER A 1 98 ? 10.758 16.442 -24.374 1.00 51.88 98 SER A N 1
ATOM 685 C CA . SER A 1 98 ? 10.882 17.200 -23.124 1.00 51.88 98 SER A CA 1
ATOM 686 C C . SER A 1 98 ? 9.853 16.788 -22.064 1.00 51.88 98 SER A C 1
ATOM 688 O O . SER A 1 98 ? 10.017 17.119 -20.892 1.00 51.88 98 SER A O 1
ATOM 690 N N . LYS A 1 99 ? 8.832 16.012 -22.456 1.00 46.78 99 LYS A N 1
ATOM 691 C CA . LYS A 1 99 ? 7.754 15.511 -21.592 1.00 46.78 99 LYS A CA 1
ATOM 692 C C . LYS A 1 99 ? 7.993 14.082 -21.101 1.00 46.78 99 LYS A C 1
ATOM 694 O O . LYS A 1 99 ? 7.099 13.238 -21.132 1.00 46.78 99 LYS A O 1
ATOM 699 N N . GLY A 1 100 ? 9.198 13.802 -20.606 1.00 49.84 100 GLY A N 1
ATOM 700 C CA . GLY A 1 100 ? 9.324 12.778 -19.562 1.00 49.84 100 GL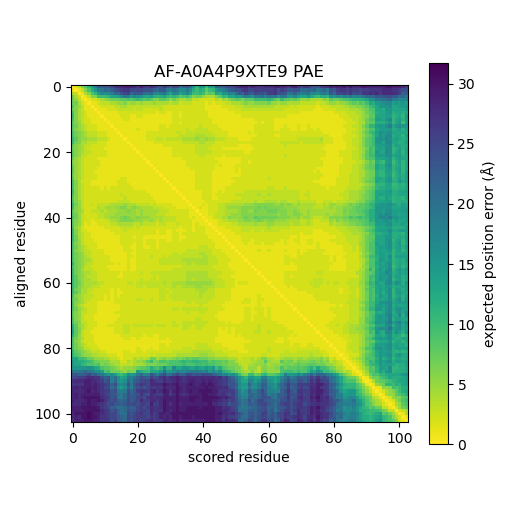Y A CA 1
ATOM 701 C C . GL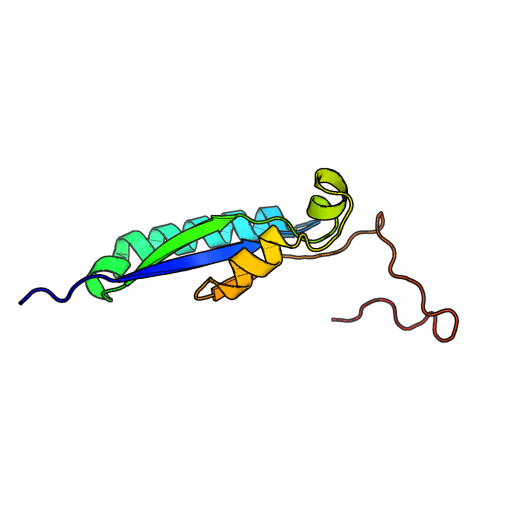Y A 1 100 ? 8.518 13.229 -18.340 1.00 49.84 100 GLY A C 1
ATOM 702 O O . GLY A 1 100 ? 8.376 14.435 -18.153 1.00 49.84 100 GLY A O 1
ATOM 703 N N . LEU A 1 101 ? 7.957 12.301 -17.551 1.00 45.78 101 LEU A N 1
ATOM 704 C CA . LEU A 1 101 ? 7.159 12.643 -16.364 1.00 45.78 101 LEU A CA 1
ATOM 705 C C . LEU A 1 101 ? 7.893 13.679 -15.496 1.00 45.78 101 LEU A C 1
ATOM 707 O O . LEU A 1 101 ? 8.818 13.352 -14.754 1.00 45.78 101 LEU A O 1
ATOM 711 N N . THR A 1 102 ? 7.466 14.934 -15.580 1.00 35.84 102 THR A N 1
ATOM 712 C CA . THR A 1 102 ? 7.592 15.876 -14.477 1.00 35.84 102 THR A CA 1
ATOM 713 C C . THR A 1 102 ? 6.472 15.560 -13.481 1.00 35.84 102 THR A C 1
ATOM 715 O O . THR A 1 102 ? 5.422 15.082 -13.923 1.00 35.84 102 THR A O 1
ATOM 718 N N . PRO A 1 103 ? 6.681 15.775 -12.169 1.00 43.12 103 PRO A N 1
ATOM 719 C CA . PRO A 1 103 ? 5.626 15.608 -11.168 1.00 43.12 103 PRO A CA 1
ATOM 720 C C . PRO A 1 103 ? 4.351 16.396 -11.500 1.00 43.12 103 PRO A C 1
ATOM 722 O O . PRO A 1 103 ? 4.449 17.418 -12.223 1.00 43.12 103 PRO A O 1
#